Protein AF-A0A0E3LUG7-F1 (afdb_monomer)

Organism: NCBI:txid213585

Mean predicted aligned error: 2.93 Å

Radius of gyration: 11.66 Å; Cα contacts (8 Å, |Δi|>4): 86; chains: 1; bounding box: 26×19×28 Å

Solvent-accessible surface area (backbone atoms only — not comparable to full-atom values): 3069 Å² total; per-residue (Å²): 128,90,82,65,54,61,50,75,51,76,44,46,68,84,44,54,71,59,52,55,53,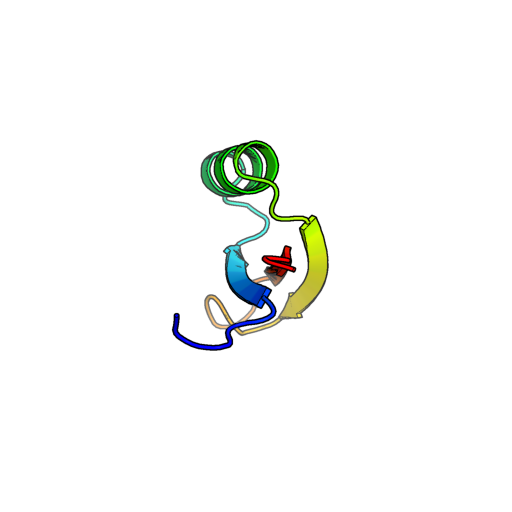40,45,75,75,56,32,41,81,75,45,80,46,70,49,75,81,36,86,87,31,51,18,31,39,30,40,31,74,72,111

InterPro domains:
  IPR016181 Acyl-CoA N-acyltransferase [SSF55729] (4-50)

Structure (mmCIF, N/CA/C/O backbone):
data_AF-A0A0E3LUG7-F1
#
_entry.id   AF-A0A0E3LUG7-F1
#
loop_
_atom_site.group_PDB
_atom_site.id
_atom_site.type_symbol
_atom_site.label_atom_id
_atom_site.label_alt_id
_atom_site.label_comp_id
_atom_site.label_asym_id
_atom_site.label_entity_id
_atom_site.label_seq_id
_atom_site.pdbx_PDB_ins_code
_atom_site.Cartn_x
_atom_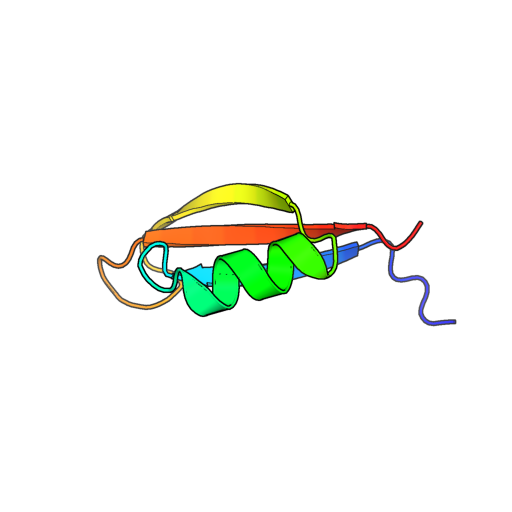site.Cartn_y
_atom_site.Cartn_z
_atom_site.occupancy
_atom_site.B_iso_or_equiv
_atom_site.auth_seq_id
_atom_site.auth_comp_id
_atom_site.auth_asym_id
_atom_site.auth_atom_id
_atom_site.pdbx_PDB_model_num
ATOM 1 N N . MET A 1 1 ? 9.262 -15.899 -17.618 1.00 56.44 1 MET A N 1
ATOM 2 C CA . MET A 1 1 ? 8.834 -14.684 -16.885 1.00 56.44 1 MET A CA 1
ATOM 3 C C . MET A 1 1 ? 7.310 -14.674 -16.865 1.00 56.44 1 MET A C 1
ATOM 5 O O . MET A 1 1 ? 6.733 -14.915 -17.912 1.00 56.44 1 MET A O 1
ATOM 9 N N . ASN A 1 2 ? 6.661 -14.471 -15.712 1.00 79.38 2 ASN A N 1
ATOM 10 C CA . ASN A 1 2 ? 5.221 -14.740 -15.504 1.00 79.38 2 ASN A CA 1
ATOM 11 C C . ASN A 1 2 ? 4.242 -13.729 -16.148 1.00 79.38 2 ASN A C 1
ATOM 13 O O . ASN A 1 2 ? 3.078 -13.703 -15.767 1.00 79.38 2 ASN A O 1
ATOM 17 N N . SER A 1 3 ? 4.693 -12.880 -17.080 1.00 86.94 3 SER A N 1
ATOM 18 C CA . SER A 1 3 ? 3.869 -11.850 -17.748 1.00 86.94 3 SER A CA 1
ATOM 19 C C . SER A 1 3 ? 3.024 -10.981 -16.797 1.00 86.94 3 SER A C 1
ATOM 21 O O . SER A 1 3 ? 1.943 -10.521 -17.155 1.00 86.94 3 SER A O 1
ATOM 23 N N . VAL A 1 4 ? 3.506 -10.763 -15.569 1.00 91.00 4 VAL A N 1
ATOM 24 C CA . VAL A 1 4 ? 2.830 -9.936 -14.563 1.00 91.00 4 VAL A CA 1
ATOM 25 C C . VAL A 1 4 ? 3.150 -8.470 -14.840 1.00 91.00 4 VAL A C 1
ATOM 27 O O . VAL A 1 4 ? 4.317 -8.088 -14.812 1.00 91.00 4 VAL A O 1
ATOM 30 N N . SER A 1 5 ? 2.123 -7.653 -15.080 1.00 93.56 5 SER A N 1
ATOM 31 C CA . SER A 1 5 ? 2.264 -6.207 -15.306 1.00 93.56 5 SER A CA 1
ATOM 32 C C . SER A 1 5 ? 2.316 -5.397 -14.008 1.00 93.56 5 SER A C 1
ATOM 34 O O . SER A 1 5 ? 2.969 -4.356 -13.956 1.00 93.56 5 SER A O 1
ATOM 36 N N . ALA A 1 6 ? 1.663 -5.873 -12.944 1.00 95.81 6 ALA A N 1
ATOM 37 C CA . ALA A 1 6 ? 1.662 -5.211 -11.647 1.00 95.81 6 ALA A CA 1
ATOM 38 C C . ALA A 1 6 ? 1.397 -6.176 -10.483 1.00 95.81 6 ALA A C 1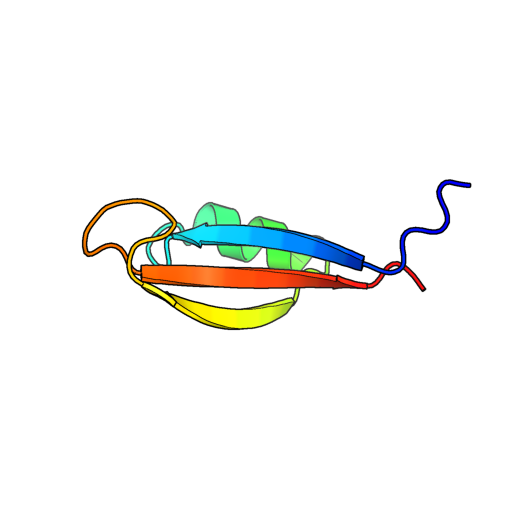
ATOM 40 O O . ALA A 1 6 ? 0.727 -7.199 -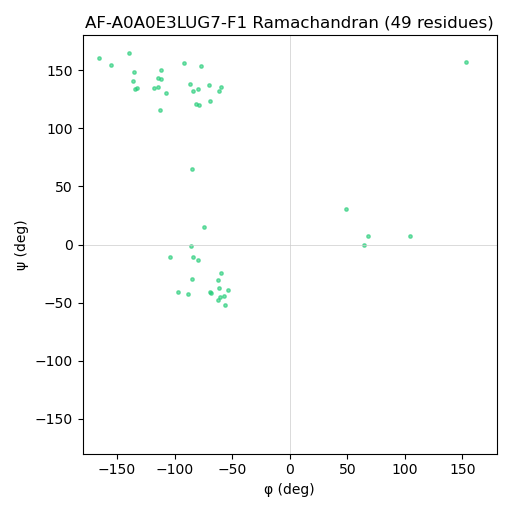10.636 1.00 95.81 6 ALA A O 1
ATOM 41 N N . ILE A 1 7 ? 1.877 -5.805 -9.298 1.00 96.75 7 ILE A N 1
ATOM 42 C CA . ILE A 1 7 ? 1.558 -6.440 -8.017 1.00 96.75 7 ILE A CA 1
ATOM 43 C C . ILE A 1 7 ? 0.655 -5.489 -7.235 1.00 96.75 7 ILE A C 1
ATOM 45 O O . ILE A 1 7 ? 0.969 -4.311 -7.089 1.00 96.75 7 ILE A O 1
ATOM 49 N N . CYS A 1 8 ? -0.457 -6.000 -6.710 1.00 97.38 8 CYS A N 1
ATOM 50 C CA . CYS A 1 8 ? -1.373 -5.243 -5.860 1.00 97.38 8 CYS A CA 1
ATOM 51 C C . CYS A 1 8 ? -1.388 -5.809 -4.440 1.00 97.38 8 CYS A C 1
ATOM 53 O O . CYS A 1 8 ? -1.378 -7.026 -4.258 1.00 97.38 8 CYS A O 1
ATOM 55 N N . LEU A 1 9 ? -1.495 -4.930 -3.447 1.00 97.94 9 LEU A N 1
ATOM 56 C CA . LEU A 1 9 ? -1.702 -5.306 -2.049 1.00 97.94 9 LEU A CA 1
ATOM 57 C C . LEU A 1 9 ? -2.696 -4.369 -1.362 1.00 97.94 9 LEU A C 1
ATOM 59 O O . LEU A 1 9 ? -2.996 -3.282 -1.864 1.00 97.94 9 LEU A O 1
ATOM 63 N N . TYR A 1 10 ? -3.192 -4.798 -0.203 1.00 98.31 10 TYR A N 1
ATOM 64 C CA . TYR A 1 10 ? -4.011 -3.982 0.686 1.00 98.31 10 TYR A CA 1
ATOM 65 C C . TYR A 1 10 ? -3.303 -3.802 2.021 1.00 98.31 10 TYR A C 1
ATOM 67 O O . TYR A 1 10 ? -2.798 -4.767 2.592 1.00 98.31 10 TYR A O 1
ATOM 75 N N . VAL A 1 11 ? -3.289 -2.574 2.529 1.00 98.31 11 VAL A N 1
ATOM 76 C CA . VAL A 1 11 ? -2.701 -2.245 3.829 1.00 98.31 11 VAL A CA 1
ATOM 77 C C . VAL A 1 11 ? -3.653 -1.350 4.608 1.00 98.31 11 VAL A C 1
ATOM 79 O O . VAL A 1 11 ? -4.211 -0.407 4.053 1.00 98.31 11 VAL A O 1
ATOM 82 N N . ASN A 1 12 ? -3.871 -1.656 5.888 1.00 98.38 12 ASN A N 1
ATOM 83 C CA . ASN A 1 12 ? -4.683 -0.813 6.765 1.00 98.38 12 ASN A CA 1
ATOM 84 C C . ASN A 1 12 ? -4.063 0.593 6.849 1.00 98.38 12 ASN A C 1
ATOM 86 O O . ASN A 1 12 ? -2.848 0.705 7.025 1.00 98.38 12 ASN A O 1
ATOM 90 N N . ILE A 1 13 ? -4.875 1.652 6.757 1.00 98.31 13 ILE A N 1
ATOM 91 C CA . ILE A 1 13 ? -4.381 3.042 6.764 1.00 98.31 13 ILE A CA 1
ATOM 92 C C . ILE A 1 13 ? -3.601 3.401 8.041 1.00 98.31 13 ILE A C 1
ATOM 94 O O . ILE A 1 13 ? -2.751 4.287 8.015 1.00 98.31 13 ILE A O 1
ATOM 98 N N . ASN A 1 14 ? -3.862 2.698 9.147 1.00 98.06 14 ASN A N 1
ATOM 99 C CA . ASN A 1 14 ? -3.195 2.90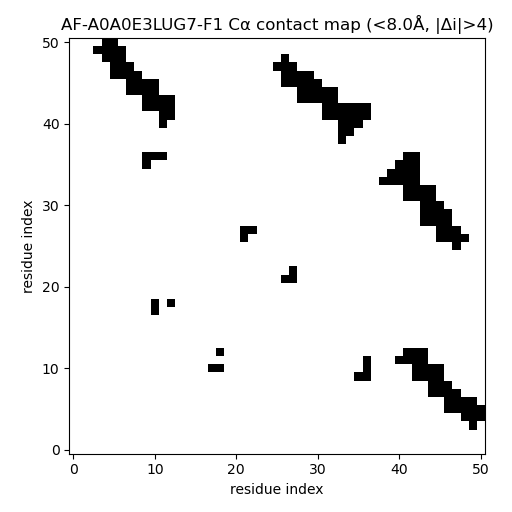5 10.429 1.00 98.06 14 ASN A CA 1
ATOM 100 C C . ASN A 1 14 ? -1.856 2.153 10.532 1.00 98.06 14 ASN A C 1
ATOM 102 O O . ASN A 1 14 ? -1.080 2.400 11.454 1.00 98.06 14 ASN A O 1
ATOM 106 N N . ASN A 1 15 ? -1.538 1.253 9.592 1.00 98.31 15 ASN A N 1
ATOM 107 C CA . ASN A 1 15 ? -0.267 0.529 9.565 1.00 98.31 15 ASN A CA 1
ATOM 108 C C . ASN A 1 15 ? 0.823 1.349 8.852 1.00 98.31 15 ASN A C 1
ATOM 110 O O . ASN A 1 15 ? 1.338 0.975 7.796 1.00 98.31 15 ASN A O 1
ATOM 114 N N . LEU A 1 16 ? 1.175 2.490 9.454 1.00 98.44 16 LEU A N 1
ATOM 115 C CA . LEU A 1 16 ? 2.201 3.405 8.945 1.00 98.44 16 LEU A CA 1
ATOM 116 C C . LEU A 1 16 ? 3.558 2.724 8.669 1.00 98.44 16 LEU A C 1
ATOM 118 O O . LEU A 1 16 ? 4.174 3.069 7.658 1.00 98.44 16 LEU A O 1
ATOM 122 N N . PRO A 1 17 ? 4.047 1.767 9.493 1.00 98.62 17 PRO A N 1
ATOM 123 C CA . PRO A 1 17 ? 5.288 1.056 9.188 1.00 98.62 17 PRO A CA 1
ATOM 124 C C . PRO A 1 17 ? 5.226 0.283 7.866 1.00 98.62 17 PRO A C 1
ATOM 126 O O . PRO A 1 17 ? 6.153 0.376 7.062 1.00 98.62 17 PRO A O 1
ATOM 129 N N . ALA A 1 18 ? 4.131 -0.440 7.613 1.00 98.50 18 ALA A N 1
ATOM 130 C CA . ALA A 1 18 ? 3.965 -1.201 6.379 1.00 98.50 18 ALA A CA 1
ATOM 131 C C . ALA A 1 18 ? 3.788 -0.283 5.164 1.00 98.50 18 ALA A C 1
ATOM 133 O O . ALA A 1 18 ? 4.405 -0.528 4.133 1.00 98.50 18 ALA A O 1
ATOM 134 N N . ILE A 1 19 ? 3.026 0.808 5.297 1.00 98.69 19 ILE A N 1
ATOM 135 C CA . ILE A 1 19 ? 2.860 1.802 4.225 1.00 98.69 19 ILE A CA 1
ATOM 136 C C . ILE A 1 19 ? 4.226 2.340 3.787 1.00 98.69 19 ILE A C 1
ATOM 138 O O . ILE A 1 19 ? 4.572 2.230 2.614 1.00 98.69 19 ILE A O 1
ATOM 142 N N . LYS A 1 20 ? 5.051 2.809 4.734 1.00 98.69 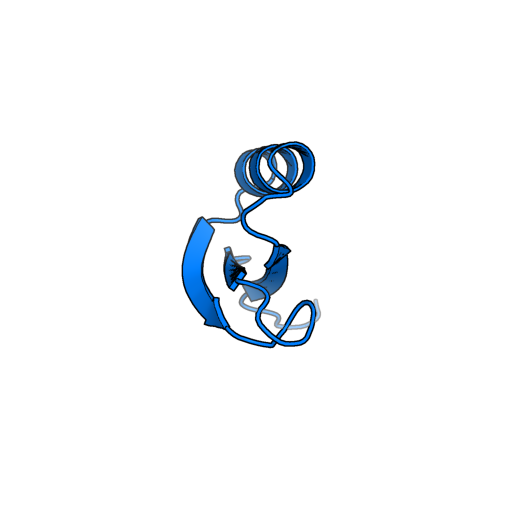20 LYS A N 1
ATOM 143 C CA . LYS A 1 20 ? 6.400 3.319 4.435 1.00 98.69 20 LYS A CA 1
ATOM 144 C C . LYS A 1 20 ? 7.309 2.258 3.816 1.00 98.69 20 LYS A C 1
ATOM 146 O O . LYS A 1 20 ? 8.123 2.573 2.950 1.00 98.69 20 LYS A O 1
ATOM 151 N N . LEU A 1 21 ? 7.197 1.004 4.260 1.00 98.75 21 LEU A N 1
ATOM 152 C CA . LEU A 1 21 ? 7.939 -0.110 3.671 1.00 98.75 21 LEU A CA 1
ATOM 153 C C . LEU A 1 21 ? 7.546 -0.316 2.202 1.00 98.75 21 LEU A C 1
ATOM 155 O O . LEU A 1 21 ? 8.424 -0.430 1.351 1.00 98.75 21 LEU A O 1
ATOM 159 N N . TYR A 1 22 ? 6.250 -0.346 1.898 1.00 98.62 22 TYR A N 1
ATOM 160 C CA . TYR A 1 22 ? 5.762 -0.561 0.538 1.00 98.62 22 TYR A CA 1
ATOM 161 C C . TYR A 1 22 ? 6.082 0.622 -0.380 1.00 98.62 22 TYR A C 1
ATOM 163 O O . TYR A 1 22 ? 6.556 0.400 -1.494 1.00 98.62 22 TYR A O 1
ATOM 171 N N . GLU A 1 23 ? 5.933 1.859 0.097 1.00 98.50 23 GLU A N 1
ATOM 172 C CA . GLU A 1 23 ? 6.363 3.063 -0.628 1.00 98.50 23 GLU A CA 1
ATOM 173 C C . GLU A 1 23 ? 7.856 3.006 -0.971 1.00 98.50 23 GLU A C 1
ATOM 175 O O . GLU A 1 23 ? 8.237 3.246 -2.115 1.00 98.50 23 GLU A O 1
ATOM 180 N N . LYS A 1 24 ? 8.711 2.594 -0.022 1.00 98.44 24 LYS A N 1
ATOM 181 C CA . LYS A 1 24 ? 10.155 2.426 -0.256 1.00 98.44 24 LYS A CA 1
ATOM 182 C C . LYS A 1 24 ? 10.474 1.369 -1.321 1.00 98.44 24 LYS A C 1
ATOM 184 O O . LYS A 1 24 ? 11.491 1.483 -1.998 1.00 98.44 24 LYS A O 1
ATOM 189 N N . ILE A 1 25 ? 9.631 0.345 -1.460 1.00 97.62 25 ILE A N 1
ATOM 190 C CA . ILE A 1 25 ? 9.765 -0.707 -2.483 1.00 97.62 25 ILE A CA 1
ATOM 191 C C . ILE A 1 25 ? 9.235 -0.234 -3.855 1.00 97.62 25 ILE A C 1
ATOM 193 O O . ILE A 1 25 ? 9.528 -0.859 -4.870 1.00 97.62 25 ILE A O 1
ATOM 197 N N . GLY A 1 26 ? 8.506 0.885 -3.910 1.00 98.12 26 GLY A N 1
ATOM 198 C CA . GLY A 1 26 ? 7.959 1.467 -5.141 1.00 98.12 26 GLY A CA 1
ATOM 199 C C . GLY A 1 26 ? 6.455 1.259 -5.326 1.00 98.12 26 GLY A C 1
ATOM 200 O O . GLY A 1 26 ? 5.915 1.588 -6.382 1.00 98.12 26 GLY A O 1
ATOM 201 N N . PHE A 1 27 ? 5.754 0.725 -4.322 1.00 98.62 27 PHE A N 1
ATOM 202 C CA . PHE A 1 27 ? 4.296 0.674 -4.355 1.00 98.62 27 PHE A CA 1
ATOM 203 C C . PHE A 1 27 ? 3.709 2.078 -4.196 1.00 98.62 27 PHE A C 1
ATOM 205 O O . PHE A 1 27 ? 4.118 2.842 -3.326 1.00 98.62 27 PHE A O 1
ATOM 212 N N . SER A 1 28 ? 2.688 2.388 -4.988 1.00 98.25 28 SER A N 1
ATOM 213 C CA . SER A 1 28 ? 1.940 3.645 -4.920 1.00 98.25 28 SER A CA 1
ATOM 214 C C . SER A 1 28 ? 0.521 3.400 -4.419 1.00 98.25 28 SER A C 1
ATOM 216 O O . SER A 1 28 ? -0.096 2.398 -4.784 1.00 98.25 28 SER A O 1
ATOM 218 N N . ILE A 1 29 ? -0.025 4.308 -3.607 1.00 98.38 29 ILE A N 1
ATOM 219 C CA . ILE A 1 29 ? -1.437 4.256 -3.200 1.00 98.38 29 ILE A CA 1
ATOM 220 C C . ILE A 1 29 ? -2.315 4.579 -4.414 1.00 98.38 29 ILE A C 1
ATOM 222 O O . ILE A 1 29 ? -2.184 5.641 -5.015 1.00 98.38 29 ILE A O 1
ATOM 226 N N . ILE A 1 30 ? -3.234 3.675 -4.754 1.00 98.25 30 ILE A N 1
ATOM 227 C CA . ILE A 1 30 ? -4.177 3.844 -5.867 1.00 98.25 30 ILE A CA 1
ATOM 228 C C . ILE A 1 30 ? -5.532 4.357 -5.378 1.00 98.25 30 ILE A C 1
ATOM 230 O O . ILE A 1 30 ? -6.152 5.186 -6.038 1.00 98.25 30 ILE A O 1
ATOM 234 N N . LYS A 1 31 ? -6.023 3.846 -4.241 1.00 98.00 31 LYS A N 1
ATOM 235 C CA . LYS A 1 31 ? -7.276 4.300 -3.612 1.00 98.00 31 LYS A CA 1
ATOM 236 C C . LYS A 1 31 ? -7.426 3.813 -2.175 1.00 98.00 31 LYS A C 1
ATOM 238 O O . LYS A 1 31 ? -6.836 2.802 -1.799 1.00 98.00 31 LYS A O 1
ATOM 243 N N . GLU A 1 32 ? -8.290 4.481 -1.419 1.00 98.12 32 GLU A N 1
ATOM 244 C CA . GLU A 1 32 ? -8.815 4.003 -0.135 1.00 98.12 32 GLU A CA 1
ATOM 245 C C . GLU A 1 32 ? -10.059 3.121 -0.357 1.00 98.12 32 GLU A C 1
ATOM 247 O O . GLU A 1 32 ? -10.909 3.423 -1.198 1.00 98.12 32 GLU A O 1
ATOM 252 N N . ILE A 1 33 ? -10.161 2.008 0.372 1.00 97.56 33 ILE A N 1
ATOM 253 C CA . ILE A 1 33 ? -11.273 1.049 0.323 1.00 97.56 33 ILE A CA 1
ATOM 254 C C . ILE A 1 33 ? -11.657 0.653 1.751 1.00 97.56 33 ILE A C 1
ATOM 256 O O . ILE A 1 33 ? -10.791 0.470 2.606 1.00 97.56 33 ILE A O 1
ATOM 260 N N . LYS A 1 34 ? -12.959 0.506 2.001 1.00 97.44 34 LYS A N 1
ATOM 261 C CA . LYS A 1 34 ? -13.506 0.050 3.284 1.00 97.44 34 LYS A CA 1
ATOM 262 C C . LYS A 1 34 ? -13.686 -1.468 3.308 1.00 97.44 34 LYS A C 1
ATOM 264 O O . LYS A 1 34 ? -13.815 -2.093 2.259 1.00 97.44 34 LYS A O 1
ATOM 269 N N . ASP A 1 35 ? -13.701 -2.041 4.504 1.00 96.25 35 ASP A N 1
ATOM 270 C CA . ASP A 1 35 ? -14.133 -3.415 4.788 1.00 96.25 35 ASP A CA 1
ATOM 271 C C . ASP A 1 35 ? -13.236 -4.547 4.232 1.00 96.25 35 ASP A C 1
ATOM 273 O O . ASP A 1 35 ? -13.582 -5.719 4.352 1.00 96.25 35 ASP A O 1
ATOM 277 N N . ILE A 1 36 ? -12.060 -4.231 3.666 1.00 95.88 36 ILE A N 1
ATOM 278 C CA . ILE A 1 36 ? -11.126 -5.226 3.091 1.00 95.88 36 ILE A CA 1
ATOM 279 C C . ILE A 1 36 ? -10.134 -5.789 4.117 1.00 95.88 36 ILE A C 1
ATOM 281 O O . ILE A 1 36 ? -9.887 -6.991 4.125 1.00 95.88 36 ILE A O 1
ATOM 285 N N . CYS A 1 37 ? -9.560 -4.957 4.993 1.00 94.69 37 CYS A N 1
ATOM 286 C CA . CYS A 1 37 ? -8.650 -5.444 6.047 1.00 94.69 37 CYS A CA 1
ATOM 287 C C . CYS A 1 37 ? -9.393 -5.898 7.311 1.00 94.69 37 CYS A C 1
ATOM 289 O O . CYS A 1 37 ? -8.756 -6.303 8.279 1.00 94.69 37 CYS A O 1
ATOM 291 N N . GLY A 1 38 ? -10.721 -5.779 7.324 1.00 94.75 38 GLY A N 1
ATOM 292 C CA . GLY A 1 38 ? -11.580 -6.025 8.476 1.00 94.75 38 GLY A CA 1
ATOM 293 C C . GLY A 1 38 ? -12.858 -5.198 8.381 1.00 94.75 38 GLY A C 1
ATOM 294 O O . GLY A 1 38 ? -12.891 -4.174 7.702 1.00 94.75 38 GLY A O 1
ATOM 295 N N . GLN A 1 39 ? -13.919 -5.631 9.055 1.00 96.00 39 GLN A N 1
ATOM 296 C CA . GLN A 1 39 ? -15.191 -4.909 9.063 1.00 96.00 39 GLN A CA 1
ATOM 297 C C . GLN A 1 39 ? -15.007 -3.504 9.661 1.00 96.00 39 GLN A C 1
ATOM 299 O O . GLN A 1 39 ? -14.422 -3.361 10.731 1.00 96.00 39 GLN A O 1
ATOM 304 N N . LYS A 1 40 ? -15.525 -2.472 8.987 1.00 95.00 40 LYS A N 1
ATOM 305 C CA . LYS A 1 40 ? -15.369 -1.035 9.285 1.00 95.00 40 LYS A CA 1
ATOM 306 C C . LYS A 1 40 ? -13.939 -0.492 9.164 1.00 95.00 40 LYS A C 1
ATOM 308 O O . LYS A 1 40 ? -13.745 0.711 9.345 1.00 95.00 40 LYS A O 1
ATOM 313 N N . GLU A 1 41 ? -12.957 -1.323 8.819 1.00 97.38 41 GLU A N 1
ATOM 314 C CA . GLU A 1 41 ? -11.580 -0.878 8.609 1.00 97.38 41 GLU A CA 1
ATOM 315 C C . GLU A 1 41 ? -11.415 -0.182 7.260 1.00 97.38 41 GLU A C 1
ATOM 317 O O . GLU A 1 41 ? -12.138 -0.442 6.294 1.00 97.38 41 GLU A O 1
ATOM 322 N N . ARG A 1 42 ? -10.425 0.709 7.193 1.00 98.19 42 ARG A N 1
ATOM 323 C CA . ARG A 1 42 ? -10.055 1.440 5.977 1.00 98.19 42 ARG A CA 1
ATOM 324 C C . ARG A 1 42 ? -8.662 1.014 5.550 1.00 98.19 42 ARG A C 1
ATOM 326 O O . ARG A 1 42 ? -7.752 0.914 6.374 1.00 98.19 42 ARG A O 1
ATO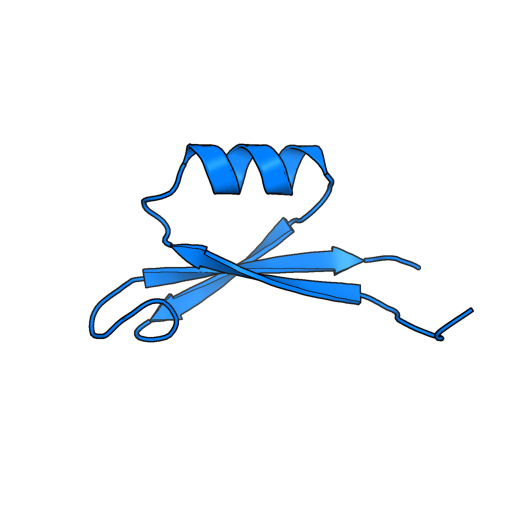M 333 N N . CYS A 1 43 ? -8.493 0.768 4.259 1.00 98.00 43 CYS A N 1
ATOM 334 C CA . CYS A 1 43 ? -7.249 0.273 3.691 1.00 98.00 43 CYS A CA 1
ATOM 335 C C . CYS A 1 43 ? -6.884 1.027 2.428 1.00 98.00 43 CYS A C 1
ATOM 337 O O . CYS A 1 43 ? -7.755 1.379 1.635 1.00 98.00 43 CYS A O 1
ATOM 339 N N . TYR A 1 44 ? -5.593 1.173 2.182 1.00 98.62 44 TYR A N 1
ATOM 340 C CA . TYR A 1 44 ? -5.103 1.537 0.867 1.00 98.62 44 TYR A CA 1
ATOM 341 C C . TYR A 1 44 ? -4.973 0.293 0.001 1.00 98.62 44 TYR A C 1
ATOM 343 O O . TYR A 1 44 ? -4.378 -0.701 0.416 1.00 98.62 44 TYR A O 1
ATOM 351 N N . LYS A 1 45 ? -5.496 0.366 -1.223 1.00 98.50 45 LYS A N 1
A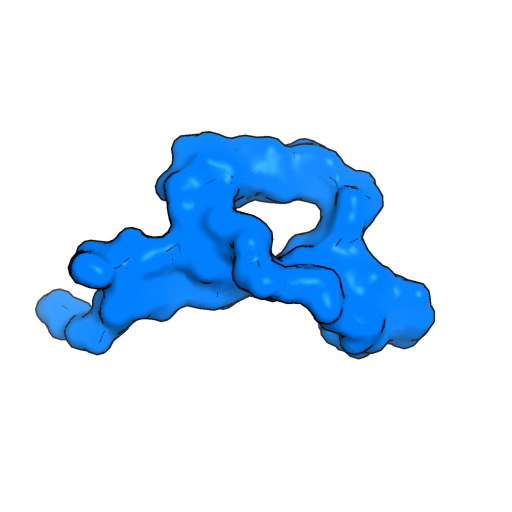TOM 352 C CA . LYS A 1 45 ? -5.014 -0.469 -2.320 1.00 98.50 45 LYS A CA 1
ATOM 353 C C . LYS A 1 45 ? -3.732 0.164 -2.839 1.00 98.50 45 LYS A C 1
ATOM 355 O O . LYS A 1 45 ? -3.775 1.303 -3.305 1.00 98.50 45 LYS A O 1
ATOM 360 N N . MET A 1 46 ? -2.631 -0.572 -2.787 1.00 98.50 46 MET A N 1
ATOM 361 C CA . MET A 1 46 ? -1.356 -0.140 -3.351 1.00 98.50 46 MET A CA 1
ATOM 362 C C . MET A 1 46 ? -0.971 -1.000 -4.555 1.00 98.50 46 MET A C 1
ATOM 364 O O . MET A 1 46 ? -1.335 -2.176 -4.620 1.00 98.50 46 MET A O 1
ATOM 368 N N . GLU A 1 47 ? -0.234 -0.416 -5.496 1.00 98.50 47 GLU A N 1
ATOM 369 C CA . GLU A 1 47 ? 0.209 -1.057 -6.737 1.00 98.50 47 GLU A CA 1
ATOM 370 C C . GLU A 1 47 ? 1.700 -0.807 -6.985 1.00 98.50 47 GLU A C 1
ATOM 372 O O . GLU A 1 47 ? 2.164 0.327 -6.874 1.00 98.50 47 GLU A O 1
ATOM 377 N N . LEU A 1 48 ? 2.430 -1.860 -7.354 1.00 98.00 48 LEU A N 1
ATOM 378 C CA . LEU A 1 48 ? 3.776 -1.802 -7.918 1.00 98.00 48 LEU A CA 1
ATOM 379 C C . LEU A 1 48 ? 3.708 -2.268 -9.372 1.00 98.00 48 LEU A C 1
ATOM 381 O O . LEU A 1 48 ? 3.394 -3.431 -9.629 1.00 98.00 48 LEU A O 1
ATOM 385 N N . LYS A 1 49 ? 4.019 -1.382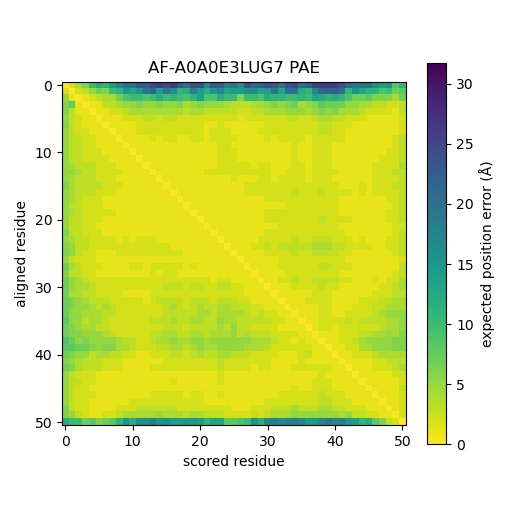 -10.318 1.00 95.62 49 LYS A N 1
ATOM 386 C CA . LYS A 1 49 ? 4.126 -1.731 -11.741 1.00 95.62 49 LYS A CA 1
ATOM 387 C C . LYS A 1 49 ? 5.481 -2.384 -12.008 1.00 95.62 49 LYS A C 1
ATOM 389 O O . LYS A 1 49 ? 6.498 -1.897 -11.522 1.00 95.62 49 LYS A O 1
ATOM 394 N N . LEU A 1 50 ? 5.484 -3.498 -12.739 1.00 92.00 50 LEU A N 1
ATOM 395 C CA . LEU A 1 50 ? 6.691 -4.281 -13.050 1.00 92.00 50 LEU A CA 1
ATOM 396 C C . LEU A 1 50 ? 7.196 -4.074 -14.487 1.00 92.00 50 LEU A C 1
ATOM 398 O O . LEU A 1 50 ? 8.290 -4.534 -14.811 1.00 92.00 50 LEU A O 1
ATOM 402 N N . ALA A 1 51 ? 6.397 -3.413 -15.329 1.00 75.50 51 ALA A N 1
ATOM 403 C CA . ALA A 1 51 ? 6.685 -3.066 -16.716 1.00 75.50 51 ALA A CA 1
ATOM 404 C C . ALA A 1 51 ? 6.045 -1.715 -17.060 1.00 75.50 51 ALA A C 1
ATOM 406 O O . ALA A 1 51 ? 4.931 -1.450 -16.544 1.00 75.50 51 ALA A O 1
#

Sequence (51 aa):
MNSVSAICLYVNINNLPAIKLYEKIGFSIIKEIKDICGQKERCYKMELKLA

Nearest PDB structures (foldseek):
  6ag5-assembly1_A  TM=9.235E-01  e=2.535E-03  Saccharolobus solfataricus P2
  6ag4-assembly1_A  TM=9.298E-01  e=3.455E-03  Saccharolobus solfataricus P2
  7mx2-assembly1_A  TM=8.514E-01  e=6.414E-03  Homo sapiens
  7rb3-assembly1_A  TM=8.573E-01  e=1.726E-02  Homo sapiens
  2r7h-assembly1_B  TM=8.325E-01  e=3.205E-02  Oleidesulfovibrio alaskensis G20

pLDDT: mean 95.57, std 7.09, range [56.44, 98.75]

Secondary structure (DSSP, 8-state):
-----EEEEEEETT-HHHHHHHHHHT-EEEEEEESSSSTT-EEEEEEEE--

Foldseek 3Di:
DPPDFKDKDKDFPPPVVVVVVCVVVPWDFPDWDAQPVHHRTIITIIMDGPD